Protein AF-A0A955M4N1-F1 (afdb_monomer_lite)

Foldseek 3Di:
DDDDDPPPVVDQPQWDKDADPCQVVLCVLCVVLVWRWDDDPPHSIITGGDDPPQDPVNVVSVVVSVVVVVVVPVD

Radius of gyration: 12.44 Å; chains: 1; bounding box: 28×28×29 Å

Sequence (75 aa):
FNCLFTLNDLWTPWFFPVEVDEPESLIHSARQQRIDAGLWHGSQVVVFPCHQYLSDQDLEKMEAFFKKEAERHVV

Secondary structure (DSSP, 8-state):
--------TT---SEEEEE-S-HHHHHHHHHHTT---EESTTSSEEEEE-STT--HHHHHHHHHHHHHHHHHT--

Structure (mmCIF, N/CA/C/O backbone):
data_AF-A0A955M4N1-F1
#
_entry.id   AF-A0A955M4N1-F1
#
loop_
_atom_site.group_PDB
_atom_site.id
_atom_site.type_symbol
_atom_site.label_atom_id
_atom_site.label_alt_id
_atom_site.label_comp_id
_atom_site.label_asym_id
_atom_site.label_entity_id
_atom_site.label_seq_id
_atom_site.pdbx_PDB_ins_code
_atom_site.Cartn_x
_atom_site.Cartn_y
_atom_site.Cartn_z
_atom_site.occupancy
_atom_site.B_iso_or_equiv
_atom_site.auth_seq_id
_atom_site.auth_comp_id
_atom_site.auth_asym_id
_atom_site.auth_atom_id
_atom_site.pdbx_PDB_model_num
ATOM 1 N N . PHE A 1 1 ? -5.786 -10.063 10.921 1.00 39.81 1 PHE A N 1
ATOM 2 C CA . PHE A 1 1 ? -5.058 -10.123 9.639 1.00 39.81 1 PHE A CA 1
ATOM 3 C C . PHE A 1 1 ? -4.289 -11.429 9.534 1.00 39.81 1 PHE A C 1
ATOM 5 O O . PHE A 1 1 ? -3.364 -11.634 10.306 1.00 39.81 1 PHE A O 1
ATOM 12 N N . ASN A 1 2 ? -4.673 -12.314 8.612 1.00 28.86 2 ASN A N 1
ATOM 13 C CA . ASN A 1 2 ? -3.844 -13.453 8.215 1.00 28.86 2 ASN A CA 1
ATOM 14 C C . ASN A 1 2 ? -3.183 -13.091 6.885 1.00 28.86 2 ASN A C 1
ATOM 16 O O . ASN A 1 2 ? -3.799 -13.222 5.834 1.00 28.86 2 ASN A O 1
ATOM 20 N N . CYS A 1 3 ? -1.950 -12.585 6.930 1.00 38.97 3 CYS A N 1
ATOM 21 C CA . CYS A 1 3 ? -1.156 -12.393 5.721 1.00 38.97 3 CYS A CA 1
ATOM 22 C C . CYS A 1 3 ? -0.518 -13.742 5.355 1.00 38.97 3 CYS A C 1
ATOM 24 O O . CYS A 1 3 ? 0.450 -14.170 5.984 1.00 38.97 3 CYS A O 1
ATOM 26 N N . LEU A 1 4 ? -1.105 -14.453 4.391 1.00 37.66 4 LEU A N 1
ATOM 27 C CA . LEU A 1 4 ? -0.545 -15.689 3.845 1.00 37.66 4 LEU A CA 1
ATOM 28 C C . LEU A 1 4 ? 0.474 -15.334 2.756 1.00 37.66 4 LEU A C 1
ATOM 30 O O . LEU A 1 4 ? 0.128 -15.152 1.591 1.00 37.66 4 LEU A O 1
ATOM 34 N N . PHE A 1 5 ? 1.748 -15.256 3.137 1.00 44.34 5 PHE A N 1
ATOM 35 C CA . PHE A 1 5 ? 2.859 -15.164 2.192 1.00 44.34 5 PHE A CA 1
ATOM 36 C C . PHE A 1 5 ? 3.028 -16.503 1.468 1.00 44.34 5 PHE A C 1
ATOM 38 O O . PHE A 1 5 ? 3.712 -17.401 1.953 1.00 44.34 5 PHE A O 1
ATOM 45 N N . THR A 1 6 ? 2.417 -16.657 0.295 1.00 46.75 6 THR A N 1
ATOM 46 C CA . THR A 1 6 ? 2.870 -17.673 -0.662 1.00 46.75 6 THR A CA 1
ATOM 47 C C . THR A 1 6 ? 3.906 -17.014 -1.564 1.00 46.75 6 THR A C 1
ATOM 49 O O . THR A 1 6 ? 3.563 -16.264 -2.474 1.00 46.75 6 THR A O 1
ATOM 52 N N . LEU A 1 7 ? 5.189 -17.241 -1.264 1.00 41.28 7 LEU A N 1
ATOM 53 C CA . LEU A 1 7 ? 6.292 -16.885 -2.156 1.00 41.28 7 LEU A CA 1
ATOM 54 C C . LEU A 1 7 ? 6.114 -17.671 -3.458 1.00 41.28 7 LEU A C 1
ATOM 56 O O . LEU A 1 7 ? 6.284 -18.886 -3.503 1.00 41.28 7 LEU A O 1
ATOM 60 N N . ASN A 1 8 ? 5.689 -16.977 -4.507 1.00 46.53 8 ASN A N 1
ATOM 61 C CA . ASN A 1 8 ? 5.684 -17.511 -5.856 1.00 46.53 8 ASN A CA 1
ATOM 62 C C . ASN A 1 8 ? 7.040 -17.153 -6.476 1.00 46.53 8 ASN A C 1
ATOM 64 O O . ASN A 1 8 ? 7.198 -16.069 -7.032 1.00 46.53 8 ASN A O 1
ATOM 68 N N . ASP A 1 9 ? 8.027 -18.043 -6.340 1.00 43.22 9 ASP A N 1
ATOM 69 C CA . ASP A 1 9 ? 9.441 -17.822 -6.708 1.00 43.22 9 ASP A CA 1
ATOM 70 C C . ASP A 1 9 ? 9.685 -17.506 -8.202 1.00 43.22 9 ASP A C 1
ATOM 72 O O . ASP A 1 9 ? 10.812 -17.242 -8.618 1.00 43.22 9 ASP A O 1
ATOM 76 N N . LEU A 1 10 ? 8.638 -17.514 -9.032 1.00 50.09 10 LEU A N 1
ATOM 77 C CA . LEU A 1 10 ? 8.695 -17.176 -10.456 1.00 50.09 10 LEU A CA 1
ATOM 78 C C . LEU A 1 10 ? 8.160 -15.772 -10.775 1.00 50.09 10 LEU A C 1
ATOM 80 O O . LEU A 1 10 ? 8.231 -15.342 -11.925 1.00 50.09 10 LEU A O 1
ATOM 84 N N . TRP A 1 11 ? 7.551 -15.085 -9.806 1.00 52.06 11 TRP A N 1
ATOM 85 C CA . TRP A 1 11 ? 6.844 -13.824 -10.016 1.00 52.06 11 TRP A CA 1
ATOM 86 C C . TRP A 1 11 ? 7.486 -12.762 -9.131 1.00 52.06 11 TRP A C 1
ATOM 88 O O . TRP A 1 11 ? 7.313 -12.778 -7.918 1.00 52.06 11 TRP A O 1
ATOM 98 N N . THR A 1 12 ? 8.218 -11.816 -9.722 1.00 53.66 12 THR A N 1
ATOM 99 C CA . THR A 1 12 ? 8.569 -10.578 -9.015 1.00 53.66 12 THR A CA 1
ATOM 100 C C . THR A 1 12 ? 7.250 -9.889 -8.666 1.00 53.66 12 THR A C 1
ATOM 102 O O . THR A 1 12 ? 6.519 -9.534 -9.595 1.00 53.66 12 THR A O 1
ATOM 105 N N . PRO A 1 13 ? 6.870 -9.744 -7.385 1.00 60.41 13 PRO A N 1
ATOM 106 C CA . PRO A 1 13 ? 5.632 -9.059 -7.062 1.00 60.41 13 PRO A CA 1
ATOM 107 C C . PRO A 1 13 ? 5.789 -7.600 -7.495 1.00 60.41 13 PRO A C 1
ATOM 109 O O . PRO A 1 13 ? 6.600 -6.865 -6.947 1.00 60.41 13 PRO A O 1
ATOM 112 N N . TRP A 1 14 ? 5.032 -7.195 -8.515 1.00 66.19 14 TRP A N 1
ATOM 113 C CA . TRP A 1 14 ? 4.948 -5.796 -8.957 1.00 66.19 14 TRP A CA 1
ATOM 114 C C . TRP A 1 14 ? 4.168 -4.937 -7.949 1.00 66.19 14 TRP A C 1
ATOM 116 O O . TRP A 1 14 ? 4.180 -3.710 -8.023 1.00 66.19 14 TRP A O 1
ATOM 126 N N . PHE A 1 15 ? 3.473 -5.596 -7.015 1.00 77.12 15 PHE A N 1
ATOM 127 C CA . PHE A 1 15 ? 2.606 -5.004 -6.009 1.00 77.12 15 PHE A CA 1
ATOM 128 C C . PHE A 1 15 ? 2.618 -5.840 -4.728 1.00 77.12 15 PHE A C 1
ATOM 130 O O . PHE A 1 15 ? 2.808 -7.055 -4.780 1.00 77.12 15 PHE A O 1
ATOM 137 N N . PHE A 1 16 ? 2.354 -5.194 -3.594 1.00 84.88 16 PHE A N 1
ATOM 138 C CA . PHE A 1 16 ? 2.146 -5.846 -2.304 1.00 84.88 16 PHE A CA 1
ATOM 139 C C . PHE A 1 16 ? 0.638 -5.906 -1.998 1.00 84.88 16 PHE A C 1
ATOM 141 O O . PHE A 1 16 ? 0.054 -4.871 -1.668 1.00 84.88 16 PHE A O 1
ATOM 148 N N . PRO A 1 17 ? -0.026 -7.065 -2.167 1.00 88.56 17 PRO A N 1
ATOM 149 C CA . PRO A 1 17 ? -1.466 -7.189 -1.967 1.00 88.56 17 PRO A CA 1
ATOM 150 C C . PRO A 1 17 ? -1.828 -7.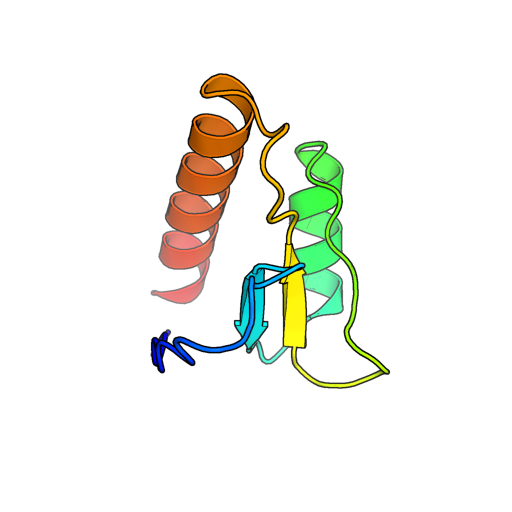343 -0.484 1.00 88.56 17 PRO A C 1
ATOM 152 O O . PRO A 1 17 ? -1.166 -8.064 0.260 1.00 88.56 17 PRO A O 1
ATOM 155 N N . VAL A 1 18 ? -2.926 -6.713 -0.073 1.00 89.44 18 VAL A N 1
ATOM 156 C CA . VAL A 1 18 ? -3.513 -6.8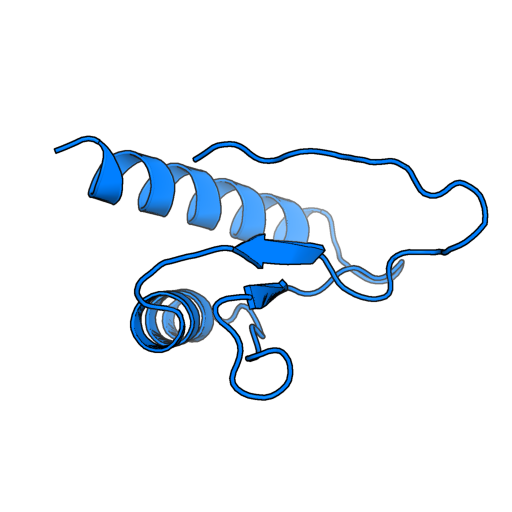11 1.267 1.00 89.44 18 VAL A CA 1
ATOM 157 C C . VAL A 1 18 ? -5.018 -7.003 1.131 1.00 89.44 18 VAL A C 1
ATOM 159 O O . VAL A 1 18 ? -5.702 -6.162 0.552 1.00 89.44 18 VAL A O 1
ATOM 162 N N . GLU A 1 19 ? -5.537 -8.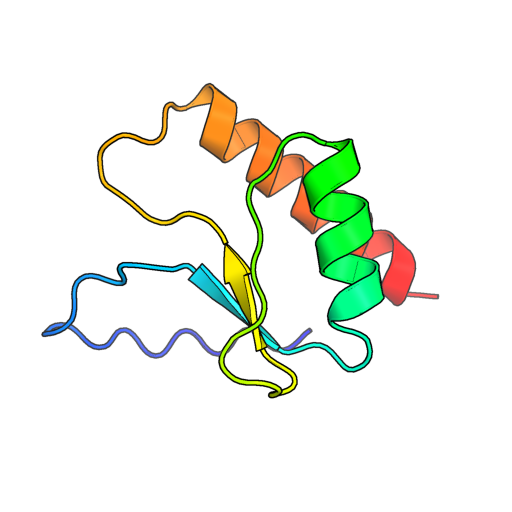104 1.665 1.00 90.00 19 GLU A N 1
ATOM 163 C CA . GLU A 1 19 ? -6.973 -8.389 1.691 1.00 90.00 19 GLU A CA 1
ATOM 164 C C . GLU A 1 19 ? -7.639 -7.740 2.914 1.00 90.00 19 GLU A C 1
ATOM 166 O O . GLU A 1 19 ? -7.156 -7.893 4.040 1.00 90.00 19 GLU A O 1
ATOM 171 N N . VAL A 1 20 ? -8.729 -7.000 2.690 1.00 90.25 20 VAL A N 1
ATOM 172 C CA . VAL A 1 20 ? -9.497 -6.274 3.713 1.00 90.25 20 VAL A CA 1
ATOM 173 C C . VAL A 1 20 ? -10.981 -6.193 3.374 1.00 90.25 20 VAL A C 1
ATOM 175 O O . VAL A 1 20 ? -11.360 -6.098 2.212 1.00 90.25 20 VAL A O 1
ATOM 178 N N . ASP A 1 21 ? -11.824 -6.129 4.405 1.00 90.31 21 ASP A N 1
ATOM 179 C CA . ASP A 1 21 ? -13.276 -5.999 4.236 1.00 90.31 21 ASP A CA 1
ATOM 180 C C . ASP A 1 21 ? -13.696 -4.631 3.666 1.00 90.31 21 ASP A C 1
ATOM 182 O O . ASP A 1 21 ? -14.676 -4.533 2.927 1.00 90.31 21 ASP A O 1
ATOM 186 N N . GLU A 1 22 ? -12.938 -3.575 3.976 1.00 91.94 22 GLU A N 1
ATOM 187 C CA . GLU A 1 22 ? -13.227 -2.193 3.572 1.00 91.94 22 GLU A CA 1
ATOM 188 C C . GLU A 1 22 ? -12.055 -1.573 2.783 1.00 91.94 22 GLU A C 1
ATOM 190 O O . GLU A 1 22 ? -11.323 -0.718 3.301 1.00 91.94 22 GLU A O 1
ATOM 195 N N . PRO A 1 23 ? -11.843 -1.969 1.514 1.00 93.00 23 PRO A N 1
ATOM 196 C CA . PRO A 1 23 ? -10.659 -1.566 0.757 1.00 93.00 23 PRO A CA 1
ATOM 197 C C . PRO A 1 23 ? -10.579 -0.055 0.501 1.00 93.00 23 PRO A C 1
ATOM 199 O O . PRO A 1 23 ? -9.501 0.530 0.601 1.00 93.00 23 PRO A O 1
ATOM 202 N N . GLU A 1 24 ? -11.710 0.609 0.253 1.00 94.38 24 GLU A N 1
ATOM 203 C CA . GLU A 1 24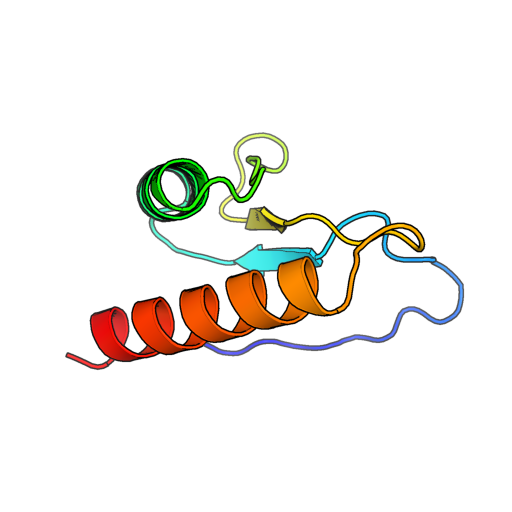 ? -11.761 2.063 0.032 1.00 94.38 24 GLU A CA 1
ATOM 204 C C . GLU A 1 24 ? -11.288 2.866 1.258 1.00 94.38 24 GLU A C 1
ATOM 206 O O . GLU A 1 24 ? -10.593 3.874 1.117 1.00 94.38 24 GLU A O 1
ATOM 211 N N . SER A 1 25 ? -11.612 2.398 2.469 1.00 93.50 25 SER A N 1
ATOM 212 C CA . SER A 1 25 ? -11.187 3.027 3.729 1.00 93.50 25 SER A CA 1
ATOM 213 C C . SER A 1 25 ? -9.666 2.964 3.893 1.00 93.50 25 SER A C 1
ATOM 215 O O . SER A 1 25 ? -9.012 3.974 4.182 1.00 93.50 25 SER A O 1
ATOM 217 N N . LEU A 1 26 ? -9.081 1.792 3.620 1.00 94.19 26 LEU A N 1
ATOM 218 C CA . LEU A 1 26 ? -7.637 1.587 3.690 1.00 94.19 26 LEU A CA 1
ATOM 219 C C . LEU A 1 26 ? -6.894 2.402 2.620 1.00 94.19 26 LEU A C 1
ATOM 221 O O . LEU A 1 26 ? -5.903 3.063 2.935 1.00 94.19 26 LEU A O 1
ATOM 225 N N . ILE A 1 27 ? -7.394 2.416 1.378 1.00 95.19 27 ILE A N 1
ATOM 226 C CA . ILE A 1 27 ? -6.833 3.223 0.282 1.00 95.19 27 ILE A CA 1
ATOM 227 C C . ILE A 1 27 ? -6.867 4.711 0.643 1.00 95.19 27 ILE A C 1
ATOM 229 O O . ILE A 1 27 ? -5.882 5.425 0.433 1.00 95.19 27 ILE A O 1
ATOM 233 N N . HIS A 1 28 ? -7.974 5.192 1.216 1.00 95.62 28 HIS A N 1
ATOM 234 C CA . HIS A 1 28 ? -8.086 6.578 1.657 1.00 95.62 28 HIS A CA 1
ATOM 235 C C . HIS A 1 28 ? -7.037 6.919 2.729 1.00 95.62 28 HIS A C 1
ATOM 237 O O . HIS A 1 28 ? -6.332 7.921 2.588 1.00 95.62 28 HIS A O 1
ATOM 243 N N . SER A 1 29 ? -6.880 6.073 3.757 1.00 95.12 29 SER A N 1
ATOM 244 C CA . SER A 1 29 ? -5.874 6.259 4.819 1.00 95.12 29 SER A CA 1
ATOM 245 C C . SER A 1 29 ? -4.443 6.262 4.263 1.00 95.12 29 SER A C 1
ATOM 247 O O . SER A 1 29 ? -3.643 7.142 4.591 1.00 95.12 29 SER A O 1
ATOM 249 N N . ALA A 1 30 ? -4.124 5.329 3.359 1.00 94.88 30 ALA A N 1
ATOM 250 C CA . ALA A 1 30 ? -2.810 5.236 2.722 1.00 94.88 30 ALA A CA 1
ATOM 251 C C . ALA A 1 30 ? -2.467 6.513 1.937 1.00 94.88 30 ALA A C 1
ATOM 253 O O . ALA A 1 30 ? -1.386 7.088 2.098 1.00 94.88 30 ALA A O 1
ATOM 254 N N . ARG A 1 31 ? -3.423 7.032 1.157 1.00 94.88 31 ARG A N 1
ATOM 255 C CA . ARG A 1 31 ? -3.240 8.257 0.364 1.00 94.88 31 ARG A CA 1
ATOM 256 C C . ARG A 1 31 ? -3.044 9.501 1.223 1.00 94.88 31 ARG A C 1
ATOM 258 O O . ARG A 1 31 ? -2.247 10.364 0.853 1.00 94.88 31 ARG A O 1
ATOM 265 N N . GLN A 1 32 ? -3.691 9.589 2.387 1.00 94.69 32 GLN A N 1
ATOM 266 C CA . GLN A 1 32 ? -3.431 10.670 3.349 1.00 94.69 32 GLN A CA 1
ATOM 267 C C . GLN A 1 32 ? -1.976 10.670 3.845 1.00 94.69 32 GLN A C 1
ATOM 269 O O . GLN A 1 32 ? -1.426 11.728 4.148 1.00 94.69 32 GLN A O 1
ATOM 274 N N . GLN A 1 33 ? -1.330 9.501 3.867 1.00 93.44 33 GLN A N 1
ATOM 275 C CA . GLN A 1 33 ? 0.084 9.335 4.214 1.00 93.44 33 GLN A CA 1
ATOM 276 C C . GLN A 1 33 ? 1.012 9.354 2.989 1.00 93.44 33 GLN A C 1
ATOM 278 O O . GLN A 1 33 ? 2.204 9.080 3.112 1.00 93.44 33 GLN A O 1
ATOM 283 N N . ARG A 1 34 ? 0.488 9.741 1.815 1.00 94.50 34 ARG A N 1
ATOM 284 C CA . ARG A 1 34 ? 1.202 9.783 0.527 1.00 94.50 34 ARG A CA 1
ATOM 285 C C . ARG A 1 34 ? 1.743 8.422 0.076 1.00 94.50 34 ARG A C 1
ATOM 287 O O . ARG A 1 34 ? 2.754 8.367 -0.616 1.00 94.50 34 ARG A O 1
ATOM 294 N N . ILE A 1 35 ? 1.065 7.342 0.450 1.00 94.25 35 ILE A N 1
ATOM 295 C CA . ILE A 1 35 ? 1.328 5.993 -0.051 1.00 94.25 35 ILE A CA 1
ATOM 296 C C . ILE A 1 35 ? 0.351 5.735 -1.199 1.00 94.25 35 ILE A C 1
ATOM 298 O O . ILE A 1 35 ? -0.866 5.840 -1.018 1.00 94.25 35 ILE A O 1
ATOM 302 N N . ASP A 1 36 ? 0.876 5.428 -2.385 1.00 92.38 36 ASP A N 1
ATOM 303 C CA . ASP A 1 36 ? 0.057 5.209 -3.581 1.00 92.38 36 ASP A CA 1
ATOM 304 C C . ASP A 1 36 ? -0.526 3.790 -3.599 1.00 92.38 36 ASP A C 1
ATOM 306 O O . ASP A 1 36 ? 0.015 2.871 -4.212 1.00 92.38 36 ASP A O 1
ATOM 310 N N . ALA A 1 37 ? -1.608 3.607 -2.843 1.00 93.50 37 ALA A N 1
ATOM 311 C CA . ALA A 1 37 ? -2.377 2.371 -2.814 1.00 93.50 37 ALA A CA 1
ATOM 312 C C . ALA A 1 37 ? -3.512 2.387 -3.854 1.00 93.50 37 ALA A C 1
ATOM 314 O O . ALA A 1 37 ? -4.144 3.423 -4.116 1.00 93.50 37 ALA A O 1
ATOM 315 N N . GLY A 1 38 ? -3.805 1.212 -4.410 1.00 92.75 38 GLY A N 1
ATOM 316 C CA . GLY A 1 38 ? -4.848 1.007 -5.412 1.00 92.75 38 GLY A CA 1
ATOM 317 C C . GLY A 1 38 ? -5.745 -0.188 -5.105 1.00 92.75 38 GLY A C 1
ATOM 318 O O . GLY A 1 38 ? -5.394 -1.061 -4.318 1.00 92.75 38 GLY A O 1
ATOM 319 N N . LEU A 1 39 ? -6.909 -0.233 -5.750 1.00 94.00 39 LEU A N 1
ATOM 320 C CA . LEU A 1 39 ? -7.831 -1.362 -5.670 1.00 94.00 39 LEU A CA 1
ATOM 321 C C . LEU A 1 39 ? -7.517 -2.373 -6.773 1.00 94.00 39 LEU A C 1
ATOM 323 O O . LEU A 1 39 ? -7.447 -2.008 -7.949 1.00 94.00 39 LEU A O 1
ATOM 327 N N . TRP A 1 40 ? -7.401 -3.650 -6.424 1.00 89.62 40 TRP A N 1
ATOM 328 C CA . TRP A 1 40 ? -7.271 -4.703 -7.423 1.00 89.62 40 TRP A CA 1
ATOM 329 C C . TRP A 1 40 ? -8.646 -5.069 -7.992 1.00 89.62 40 TRP A C 1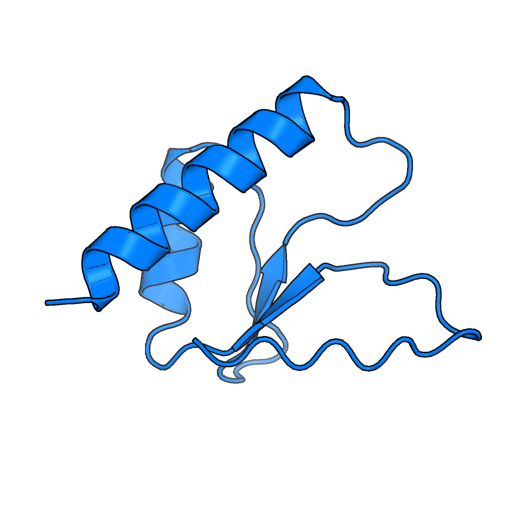
ATOM 331 O O . TRP A 1 40 ? -9.414 -5.786 -7.357 1.00 89.62 40 TRP A O 1
ATOM 341 N N . HIS A 1 41 ? -8.971 -4.566 -9.186 1.00 85.56 41 HIS A N 1
ATOM 342 C CA . HIS A 1 41 ? -10.133 -4.967 -10.000 1.00 85.56 41 HIS A CA 1
ATOM 343 C C . HIS A 1 41 ? -11.476 -5.135 -9.248 1.00 85.56 41 HIS A C 1
ATOM 345 O O . HIS A 1 41 ? -12.207 -6.090 -9.501 1.00 85.56 41 HIS A O 1
ATOM 351 N N . GLY A 1 42 ? -11.827 -4.226 -8.331 1.00 78.19 42 GLY A N 1
ATOM 352 C CA . GLY A 1 42 ? -13.107 -4.298 -7.603 1.00 78.19 42 GLY A CA 1
ATOM 353 C C . GLY A 1 42 ? -13.206 -5.443 -6.585 1.00 78.19 42 GLY A C 1
ATOM 354 O O . GLY A 1 42 ? -14.307 -5.794 -6.172 1.00 78.19 42 GLY A O 1
ATOM 355 N N . SER A 1 43 ? -12.076 -6.053 -6.222 1.00 89.25 43 SER A N 1
ATOM 356 C CA . SER A 1 43 ? -11.985 -7.091 -5.193 1.00 89.25 43 SER A CA 1
ATOM 357 C C . SER A 1 43 ? -11.775 -6.495 -3.798 1.00 89.25 43 SER A C 1
ATOM 359 O O . SER A 1 43 ? -11.615 -5.289 -3.642 1.00 89.25 43 SER A O 1
ATOM 361 N N . GLN A 1 44 ? -11.688 -7.362 -2.790 1.00 90.56 44 GLN A N 1
ATOM 362 C CA . GLN A 1 44 ? -11.316 -7.003 -1.418 1.00 90.56 44 GLN A CA 1
ATOM 363 C C . GLN A 1 44 ? -9.798 -6.852 -1.228 1.00 90.56 44 GLN A C 1
ATOM 365 O O . GLN A 1 44 ? -9.303 -6.862 -0.106 1.00 90.56 44 GLN A O 1
ATOM 370 N N . VAL A 1 45 ? -9.035 -6.725 -2.319 1.00 90.81 45 VAL A N 1
ATOM 371 C CA . VAL A 1 45 ? -7.573 -6.626 -2.288 1.00 90.81 45 VAL A CA 1
ATOM 372 C C . VAL A 1 45 ? -7.127 -5.207 -2.623 1.00 90.81 45 VAL A C 1
ATOM 374 O O . VAL A 1 45 ? -7.375 -4.689 -3.715 1.00 90.81 45 VAL A O 1
ATOM 377 N N . VAL A 1 46 ? -6.401 -4.605 -1.687 1.00 92.56 46 VAL A N 1
ATOM 378 C CA . VAL A 1 46 ? -5.668 -3.352 -1.865 1.00 92.56 46 VAL A CA 1
ATOM 379 C C . VAL A 1 46 ? -4.225 -3.674 -2.226 1.00 92.56 46 VAL A C 1
ATOM 381 O O . VAL A 1 46 ? -3.574 -4.474 -1.563 1.00 92.56 46 VAL A O 1
ATOM 384 N N . VAL A 1 47 ? -3.709 -3.048 -3.276 1.00 92.75 47 VAL A N 1
ATOM 385 C CA . VAL A 1 47 ? -2.320 -3.191 -3.712 1.00 92.75 47 VAL A CA 1
ATOM 386 C C . VAL A 1 47 ? -1.499 -1.977 -3.305 1.00 92.75 47 VAL A C 1
ATOM 388 O O . VAL A 1 47 ? -1.881 -0.839 -3.573 1.00 92.75 47 VAL A O 1
ATOM 391 N N . PHE A 1 48 ? -0.359 -2.236 -2.673 1.00 93.25 48 PHE A N 1
ATOM 392 C CA . PHE A 1 48 ? 0.626 -1.238 -2.271 1.00 93.25 48 PHE A CA 1
ATOM 393 C C . PHE A 1 48 ? 1.863 -1.290 -3.177 1.00 93.25 48 PHE A C 1
ATOM 395 O O . PHE A 1 48 ? 2.119 -2.328 -3.805 1.00 93.25 48 PHE A O 1
ATOM 402 N N . PRO A 1 49 ? 2.651 -0.200 -3.244 1.00 91.19 49 PRO A N 1
ATOM 403 C CA . PRO A 1 49 ? 3.877 -0.168 -4.027 1.00 91.19 49 PRO A CA 1
ATOM 404 C C . PRO A 1 49 ? 4.827 -1.303 -3.635 1.00 91.19 49 PRO A C 1
ATOM 406 O O . PRO A 1 49 ? 5.113 -1.518 -2.459 1.00 91.19 49 PRO A O 1
ATOM 409 N N . CYS A 1 50 ? 5.329 -2.029 -4.631 1.00 88.00 50 CYS A N 1
ATOM 410 C CA . CYS A 1 50 ? 6.356 -3.047 -4.448 1.00 88.00 50 CYS A CA 1
ATOM 411 C C . CYS A 1 50 ? 7.254 -3.053 -5.687 1.00 88.00 50 CYS A C 1
ATOM 413 O O . CYS A 1 50 ? 6.956 -3.688 -6.693 1.00 88.00 50 CYS A O 1
ATOM 415 N N . HIS A 1 51 ? 8.327 -2.265 -5.653 1.00 84.94 51 HIS A N 1
ATOM 416 C CA . HIS A 1 51 ? 9.290 -2.193 -6.749 1.00 84.94 51 HIS A CA 1
ATOM 417 C C . HIS A 1 51 ? 10.687 -1.840 -6.233 1.00 84.94 51 HIS A C 1
ATOM 419 O O . HIS A 1 51 ? 10.847 -1.220 -5.185 1.00 84.94 51 HIS A O 1
ATOM 425 N N . GLN A 1 52 ? 11.712 -2.169 -7.022 1.00 82.00 52 GLN A N 1
ATOM 426 C CA . GLN A 1 52 ? 13.137 -1.994 -6.689 1.00 82.00 52 GLN A CA 1
ATOM 427 C C . GLN A 1 52 ? 13.608 -0.542 -6.470 1.00 82.00 52 GLN A C 1
ATOM 429 O O . GLN A 1 52 ? 14.774 -0.313 -6.173 1.00 82.00 52 GLN A O 1
ATOM 434 N N . TYR A 1 53 ? 12.724 0.435 -6.671 1.00 87.31 53 TYR A N 1
ATOM 435 C CA . TYR A 1 53 ? 13.026 1.867 -6.529 1.00 87.31 53 TYR A CA 1
ATOM 436 C C . TYR A 1 53 ? 12.421 2.491 -5.268 1.00 87.31 53 TYR A C 1
ATOM 438 O O . TYR A 1 53 ? 12.481 3.708 -5.119 1.00 87.31 53 TYR A O 1
ATOM 446 N N . LEU A 1 54 ? 11.801 1.695 -4.392 1.00 87.56 54 LEU A N 1
ATOM 447 C CA . LEU A 1 54 ? 11.377 2.185 -3.084 1.00 87.56 54 LEU A CA 1
ATOM 448 C C . LEU A 1 54 ? 12.614 2.496 -2.243 1.00 87.56 54 LEU A C 1
ATOM 450 O O . LEU A 1 54 ? 13.523 1.673 -2.146 1.00 87.56 54 LEU A O 1
ATOM 454 N N . SER A 1 55 ? 12.650 3.691 -1.658 1.00 92.94 55 SER A N 1
ATOM 455 C CA . SER A 1 55 ? 13.703 4.052 -0.713 1.00 92.94 55 SER A CA 1
ATOM 456 C C . SER A 1 55 ? 13.437 3.439 0.663 1.00 92.94 55 SER A C 1
ATOM 458 O O . SER A 1 55 ? 12.292 3.116 0.987 1.00 92.94 55 SER A O 1
ATOM 460 N N . ASP A 1 56 ? 14.464 3.362 1.512 1.00 93.06 56 ASP A N 1
ATOM 461 C CA . ASP A 1 56 ? 14.304 2.937 2.911 1.00 93.06 56 ASP A CA 1
ATOM 462 C C . ASP A 1 56 ? 13.243 3.779 3.633 1.00 93.06 56 ASP A C 1
ATOM 464 O O . ASP A 1 56 ? 12.411 3.253 4.364 1.00 93.06 56 ASP A O 1
ATOM 468 N N . GLN A 1 57 ? 13.183 5.081 3.337 1.00 94.25 57 GLN A N 1
ATOM 469 C CA . GLN A 1 57 ? 12.175 5.971 3.903 1.00 94.25 57 GLN A CA 1
ATOM 470 C C . GLN A 1 57 ? 10.748 5.604 3.460 1.00 94.25 57 GLN A C 1
ATOM 472 O O . GLN A 1 57 ? 9.796 5.786 4.219 1.00 94.25 57 GLN A O 1
ATOM 477 N N . ASP A 1 58 ? 10.565 5.131 2.229 1.00 91.81 58 ASP A N 1
ATOM 478 C CA . ASP A 1 58 ? 9.249 4.700 1.748 1.00 91.81 58 ASP A CA 1
ATOM 479 C C . ASP A 1 58 ? 8.828 3.388 2.410 1.00 91.81 58 ASP A C 1
ATOM 481 O O . ASP A 1 58 ? 7.671 3.249 2.812 1.00 91.81 58 ASP A O 1
ATOM 485 N N . LEU A 1 59 ? 9.781 2.475 2.610 1.00 91.00 59 LEU A N 1
ATOM 486 C CA . LEU A 1 59 ? 9.562 1.234 3.350 1.00 91.00 59 LEU A CA 1
ATOM 487 C C . LEU A 1 59 ? 9.201 1.511 4.816 1.00 91.00 59 LEU A C 1
ATOM 489 O O . LEU A 1 59 ? 8.213 0.968 5.303 1.00 91.00 59 LEU A O 1
ATOM 493 N N . GLU A 1 60 ? 9.922 2.407 5.496 1.00 94.12 60 GLU A N 1
ATOM 494 C CA . GLU A 1 60 ? 9.631 2.820 6.877 1.00 94.12 60 GLU A CA 1
ATOM 495 C C . GLU A 1 60 ? 8.243 3.466 7.008 1.00 94.12 60 GLU A C 1
ATOM 497 O O . GLU A 1 60 ? 7.495 3.163 7.942 1.00 94.12 60 GLU A O 1
ATOM 502 N N . LYS A 1 61 ? 7.856 4.332 6.058 1.00 93.44 61 LYS A N 1
ATOM 503 C CA . LYS A 1 61 ? 6.504 4.921 6.014 1.00 93.44 61 LYS A CA 1
ATOM 504 C C . LYS A 1 61 ? 5.434 3.845 5.867 1.00 93.44 61 LYS A C 1
ATOM 506 O O . LYS A 1 61 ? 4.438 3.880 6.587 1.00 93.44 61 LYS A O 1
ATOM 511 N N . MET A 1 62 ? 5.629 2.904 4.943 1.00 93.56 62 MET A N 1
ATOM 512 C CA . MET A 1 62 ? 4.697 1.796 4.736 1.00 93.56 62 MET A CA 1
ATOM 513 C C . MET A 1 62 ? 4.609 0.899 5.973 1.00 93.56 62 MET A C 1
ATOM 515 O O . MET A 1 62 ? 3.511 0.541 6.391 1.00 93.56 62 MET A O 1
ATOM 519 N N . GLU A 1 63 ? 5.734 0.580 6.611 1.00 93.38 63 GLU A N 1
ATOM 520 C CA . GLU A 1 63 ? 5.760 -0.209 7.843 1.00 93.38 63 GLU A CA 1
ATOM 521 C C . GLU A 1 63 ? 4.997 0.491 8.980 1.00 93.38 63 GLU A C 1
ATOM 523 O O . GLU A 1 63 ? 4.150 -0.125 9.634 1.00 93.38 6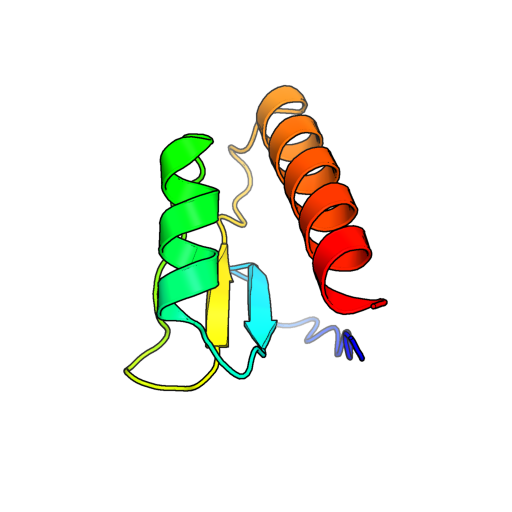3 GLU A O 1
ATOM 528 N N . ALA A 1 64 ? 5.251 1.784 9.201 1.00 94.44 64 ALA A N 1
ATOM 529 C CA . ALA A 1 64 ? 4.554 2.577 10.211 1.00 94.44 64 ALA A CA 1
ATOM 530 C C . ALA A 1 64 ? 3.045 2.663 9.932 1.00 94.44 64 ALA A C 1
ATOM 532 O O . ALA A 1 64 ? 2.235 2.540 10.855 1.00 94.44 64 ALA A O 1
ATOM 533 N N . PHE A 1 65 ? 2.665 2.819 8.660 1.00 94.50 65 PHE A N 1
ATOM 534 C CA . PHE A 1 65 ? 1.274 2.774 8.220 1.00 94.50 65 PHE A CA 1
ATOM 535 C C . PHE A 1 65 ? 0.610 1.444 8.598 1.00 94.50 65 PHE A C 1
ATOM 537 O O . PHE A 1 65 ? -0.421 1.447 9.270 1.00 94.50 65 PHE A O 1
ATOM 544 N N . PHE A 1 66 ? 1.217 0.310 8.236 1.00 91.88 66 PHE A N 1
ATOM 545 C CA . PHE A 1 66 ? 0.636 -1.005 8.512 1.00 91.88 66 PHE A CA 1
ATOM 546 C C . PHE A 1 66 ? 0.534 -1.309 10.008 1.00 91.88 66 PHE A C 1
ATOM 548 O O . PHE A 1 66 ? -0.475 -1.869 10.435 1.00 91.88 66 PHE A O 1
ATOM 555 N N . LYS A 1 67 ? 1.522 -0.905 10.818 1.00 91.81 67 LYS A N 1
ATOM 556 C CA . LYS A 1 67 ? 1.448 -1.032 12.286 1.00 91.81 67 LYS A CA 1
ATOM 557 C C . LYS A 1 67 ? 0.238 -0.283 12.847 1.00 91.81 67 LYS A C 1
ATOM 559 O O . LYS A 1 67 ? -0.540 -0.857 13.603 1.00 91.81 67 LYS A O 1
ATOM 564 N N . LYS A 1 68 ? 0.032 0.961 12.409 1.00 91.06 68 LYS A N 1
ATOM 565 C CA . LYS A 1 68 ? -1.096 1.794 12.843 1.00 91.06 68 LYS A CA 1
ATOM 566 C C . LYS A 1 68 ? -2.453 1.211 12.433 1.00 91.06 68 LYS A C 1
ATOM 568 O O . LYS A 1 68 ? -3.393 1.233 13.223 1.00 91.06 68 LYS A O 1
ATOM 573 N N . GLU A 1 69 ? -2.585 0.709 11.206 1.00 89.25 69 GLU A N 1
ATOM 574 C CA . GLU A 1 69 ? -3.846 0.102 10.757 1.00 89.25 69 GLU A CA 1
ATOM 575 C C . GLU A 1 69 ? -4.117 -1.230 11.472 1.00 89.25 69 GLU A C 1
ATOM 577 O O . GLU A 1 69 ? -5.256 -1.499 11.848 1.00 89.25 69 GLU A O 1
ATOM 582 N N . ALA A 1 70 ? -3.084 -2.028 11.764 1.00 85.25 70 ALA A N 1
ATOM 583 C CA . ALA A 1 70 ? -3.242 -3.238 12.566 1.00 85.25 70 ALA A CA 1
ATOM 584 C C . ALA A 1 70 ? -3.790 -2.930 13.972 1.00 85.25 70 ALA A C 1
ATOM 586 O O . ALA A 1 70 ? -4.678 -3.636 14.440 1.00 85.25 70 ALA A O 1
ATOM 587 N N . GLU A 1 71 ? -3.331 -1.855 14.620 1.00 85.38 71 GLU A N 1
ATOM 588 C CA . GLU A 1 71 ? -3.841 -1.415 15.929 1.00 85.38 71 GLU A CA 1
ATOM 589 C C . GLU A 1 71 ? -5.315 -0.975 15.884 1.00 85.38 71 GLU A C 1
ATOM 591 O O . GLU A 1 71 ? -6.067 -1.251 16.818 1.00 85.38 71 GLU A O 1
ATOM 596 N N . ARG A 1 72 ? -5.760 -0.334 14.793 1.00 78.31 72 ARG A N 1
ATOM 597 C CA . ARG A 1 72 ? -7.158 0.118 14.626 1.00 78.31 72 ARG A CA 1
ATOM 598 C C . ARG A 1 72 ? -8.170 -1.021 14.528 1.00 78.31 72 ARG A C 1
ATOM 600 O O . ARG A 1 72 ? -9.323 -0.818 14.888 1.00 78.31 72 ARG A O 1
ATOM 607 N N . HIS A 1 73 ? -7.756 -2.180 14.028 1.00 63.69 73 HIS A N 1
ATOM 608 C CA . HIS A 1 73 ? -8.628 -3.334 13.781 1.00 63.69 73 HIS A CA 1
ATOM 609 C C . HIS A 1 73 ? -8.548 -4.415 14.877 1.00 63.69 73 HIS A C 1
ATOM 611 O O . HIS A 1 73 ? -9.146 -5.478 14.731 1.00 63.69 73 HIS A O 1
ATOM 617 N N . VAL A 1 74 ? -7.797 -4.176 15.960 1.00 53.53 74 VAL A N 1
ATOM 618 C CA . VAL A 1 74 ? -7.688 -5.080 17.126 1.00 53.53 74 VAL A CA 1
ATOM 619 C C . VAL A 1 74 ? -8.693 -4.715 18.243 1.00 53.53 74 VAL A C 1
ATOM 621 O O . VAL A 1 74 ? -8.685 -5.335 19.305 1.00 53.53 74 VAL A O 1
ATOM 624 N N . VAL A 1 75 ? -9.602 -3.760 18.002 1.00 39.12 75 VAL A N 1
ATOM 625 C CA . VAL A 1 75 ? -10.681 -3.351 18.928 1.00 39.12 75 VAL A CA 1
ATOM 626 C C . VAL A 1 75 ? -12.040 -3.839 18.444 1.00 39.12 75 VAL A C 1
ATOM 628 O O . VAL A 1 75 ? -12.339 -3.620 17.250 1.00 39.12 75 VAL A O 1
#

pLDDT: mean 80.96, std 19.11, range [28.86, 95.62]